Protein AF-A0A2V5S9W2-F1 (afdb_monomer_lite)

Radius of gyration: 13.01 Å; chains: 1; bounding box: 28×28×28 Å

Foldseek 3Di:
DPDDDDDPQQVAFPDWDDDDPFWIFTATRVGDTPDTGGPVNVVVVVVVVVD

pLDDT: mean 93.42, std 9.33, range [53.72, 98.56]

Secondary structure (DSSP, 8-state):
-PPP---GGGG-EEEEEEETTTEEEEEETTS----EEEHHHHHHHHHHHT-

Sequence (51 aa):
RPPVRYLPESFRLEGFVPVGGYALQLRWGDGHSTGIYSFAYLRRLASSANE

Structure (mmCIF, N/CA/C/O backbone):
data_AF-A0A2V5S9W2-F1
#
_entry.id   AF-A0A2V5S9W2-F1
#
loop_
_atom_site.group_PDB
_atom_site.id
_atom_site.type_symbol
_atom_site.label_atom_id
_atom_site.label_alt_id
_atom_site.label_comp_id
_atom_site.label_asym_id
_atom_site.label_entity_id
_atom_site.label_seq_id
_atom_site.pdbx_PDB_ins_code
_atom_site.Cartn_x
_atom_site.Cartn_y
_atom_site.Cartn_z
_atom_site.occupancy
_atom_site.B_iso_or_equiv
_atom_site.auth_seq_id
_atom_site.auth_comp_id
_atom_site.auth_asym_id
_atom_site.auth_atom_id
_atom_site.pdbx_PDB_model_num
ATOM 1 N N . ARG A 1 1 ? 13.809 -20.746 -9.441 1.00 62.28 1 ARG A N 1
ATOM 2 C CA . ARG A 1 1 ? 13.058 -19.466 -9.430 1.00 62.28 1 ARG A CA 1
ATOM 3 C C . ARG A 1 1 ? 13.650 -18.601 -10.532 1.00 62.28 1 ARG A C 1
ATOM 5 O O . ARG A 1 1 ? 14.867 -18.456 -10.512 1.00 62.28 1 ARG A O 1
ATOM 12 N N . PRO A 1 2 ? 12.871 -18.118 -11.511 1.00 76.56 2 PRO A N 1
ATOM 13 C CA . PRO A 1 2 ? 13.408 -17.192 -12.505 1.00 76.56 2 PRO A CA 1
ATOM 14 C C . PRO A 1 2 ? 13.958 -15.936 -11.803 1.00 76.56 2 PRO A C 1
ATOM 16 O O . PRO A 1 2 ? 13.436 -15.567 -10.743 1.00 76.56 2 PRO A O 1
ATOM 19 N N . PRO A 1 3 ? 15.023 -15.313 -12.333 1.00 85.81 3 PRO A N 1
ATOM 20 C CA . PRO A 1 3 ? 15.553 -14.080 -11.770 1.00 85.81 3 PRO A CA 1
ATOM 21 C C . PRO A 1 3 ? 14.502 -12.974 -11.895 1.00 85.81 3 PRO A C 1
ATOM 23 O O . PRO A 1 3 ? 13.970 -12.731 -12.977 1.00 85.81 3 PRO A O 1
ATOM 26 N N . VAL A 1 4 ? 14.192 -12.315 -10.778 1.00 87.06 4 VAL A N 1
ATOM 27 C CA . VAL A 1 4 ? 13.307 -11.146 -10.771 1.00 87.06 4 VAL A CA 1
ATOM 28 C C . VAL A 1 4 ? 14.164 -9.921 -11.054 1.00 87.06 4 VAL A C 1
ATOM 30 O O . VAL A 1 4 ? 15.113 -9.648 -10.319 1.00 87.06 4 VAL A O 1
ATOM 33 N N . ARG A 1 5 ? 13.850 -9.198 -12.129 1.00 89.12 5 ARG A N 1
ATOM 34 C CA . ARG A 1 5 ? 14.500 -7.933 -12.473 1.00 89.12 5 ARG A CA 1
ATOM 35 C C . ARG A 1 5 ? 13.556 -6.793 -12.117 1.00 89.12 5 ARG A C 1
ATOM 37 O O . ARG A 1 5 ? 12.498 -6.680 -12.723 1.00 89.12 5 ARG A O 1
ATOM 44 N N . TYR A 1 6 ? 13.956 -5.962 -11.162 1.00 93.00 6 TYR A N 1
ATOM 45 C CA . TYR A 1 6 ? 13.238 -4.732 -10.840 1.00 93.00 6 TYR A CA 1
ATOM 46 C C . TYR A 1 6 ? 13.724 -3.597 -11.739 1.00 93.00 6 TYR A C 1
ATOM 48 O O . TYR A 1 6 ? 14.922 -3.488 -12.021 1.00 93.00 6 TYR A O 1
ATOM 56 N N . LEU A 1 7 ? 12.790 -2.772 -12.196 1.00 94.31 7 LEU A N 1
ATOM 57 C CA . LEU A 1 7 ? 13.065 -1.551 -12.949 1.00 94.31 7 LEU A CA 1
ATOM 58 C C . LEU A 1 7 ? 12.850 -0.339 -12.030 1.00 94.31 7 LEU A C 1
ATOM 60 O O . LEU A 1 7 ? 12.223 -0.487 -10.980 1.00 94.31 7 LEU A O 1
ATOM 64 N N . PRO A 1 8 ? 13.333 0.864 -12.380 1.00 96.44 8 PRO A N 1
ATOM 65 C CA . PRO A 1 8 ? 12.996 2.077 -11.631 1.00 96.44 8 PRO A CA 1
ATOM 66 C C . PRO A 1 8 ? 11.480 2.250 -11.418 1.00 96.44 8 PRO A C 1
ATOM 68 O O . PRO A 1 8 ? 11.041 2.689 -10.356 1.00 96.44 8 PRO A O 1
ATOM 71 N N . GLU A 1 9 ? 10.675 1.833 -12.394 1.00 97.06 9 GLU A N 1
ATOM 72 C CA . GLU A 1 9 ? 9.212 1.849 -12.363 1.00 97.06 9 GLU A CA 1
ATOM 73 C C . GLU A 1 9 ? 8.630 0.939 -11.269 1.00 97.06 9 GLU A C 1
ATOM 75 O O . GLU A 1 9 ? 7.602 1.281 -10.686 1.00 97.06 9 GLU A O 1
ATOM 80 N N . SER A 1 10 ? 9.320 -0.150 -10.907 1.00 96.12 10 SER A N 1
ATOM 81 C CA . SER A 1 10 ? 8.928 -1.051 -9.809 1.00 96.12 10 SER A CA 1
ATOM 82 C C . SER A 1 10 ? 8.900 -0.364 -8.443 1.00 96.12 10 SER A C 1
ATOM 84 O O . SER A 1 10 ? 8.280 -0.868 -7.511 1.00 96.12 10 SER A O 1
ATOM 86 N N . PHE A 1 11 ? 9.563 0.787 -8.312 1.00 95.50 11 PHE A N 1
ATOM 87 C CA . PHE A 1 11 ? 9.619 1.572 -7.078 1.00 95.50 11 PHE A CA 1
ATOM 88 C C . PHE A 1 11 ? 8.822 2.877 -7.170 1.00 95.50 11 PHE A C 1
ATOM 90 O O . PHE A 1 11 ? 8.778 3.649 -6.212 1.00 95.50 11 PHE A O 1
ATOM 97 N N . ARG A 1 12 ? 8.180 3.146 -8.314 1.00 97.69 12 ARG A N 1
ATOM 98 C CA . ARG A 1 12 ? 7.341 4.328 -8.504 1.00 97.69 12 ARG A CA 1
ATOM 99 C C . ARG A 1 12 ? 5.923 4.026 -8.039 1.00 97.69 12 ARG A C 1
ATOM 101 O O . ARG A 1 12 ? 5.252 3.179 -8.618 1.00 97.69 12 ARG A O 1
ATOM 108 N N . LEU A 1 13 ? 5.455 4.753 -7.028 1.00 97.44 13 LEU A N 1
ATOM 109 C CA . LEU A 1 13 ? 4.057 4.705 -6.611 1.00 97.44 13 LEU A CA 1
ATOM 110 C C . LEU A 1 13 ? 3.202 5.540 -7.575 1.00 97.44 13 LEU A C 1
ATOM 112 O O . LEU A 1 13 ? 3.369 6.755 -7.648 1.00 97.44 13 LEU A O 1
ATOM 116 N N . GLU A 1 14 ? 2.282 4.906 -8.297 1.00 98.06 14 GLU A N 1
ATOM 117 C CA . GLU A 1 14 ? 1.368 5.598 -9.222 1.00 98.06 14 GLU A CA 1
ATOM 118 C C . GLU A 1 14 ? 0.029 5.957 -8.582 1.00 98.06 14 GLU A C 1
ATOM 120 O O . GLU A 1 14 ? -0.699 6.827 -9.057 1.00 98.06 14 GLU A O 1
ATOM 125 N N . GLY A 1 15 ? -0.332 5.275 -7.500 1.00 98.12 15 GLY A N 1
ATOM 126 C CA . GLY A 1 15 ? -1.529 5.592 -6.744 1.00 98.12 15 GLY A CA 1
ATOM 127 C C . GLY A 1 15 ? -1.894 4.50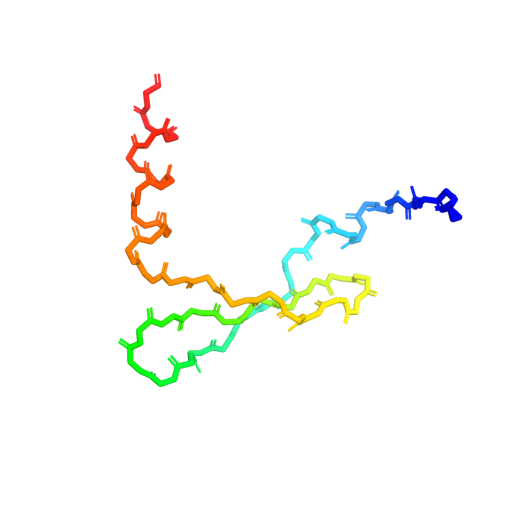4 -5.756 1.00 98.12 15 GLY A C 1
ATOM 128 O O . GLY A 1 15 ? -1.205 3.495 -5.612 1.00 98.12 15 GLY A O 1
ATOM 129 N N . PHE A 1 16 ? -3.014 4.715 -5.078 1.00 98.25 16 PHE A N 1
ATOM 130 C CA . PHE A 1 16 ? -3.545 3.775 -4.107 1.00 98.25 16 PHE A CA 1
ATOM 131 C C . PHE A 1 16 ? -5.066 3.844 -4.066 1.00 98.25 16 PHE A C 1
ATOM 133 O O . PHE A 1 16 ? -5.668 4.853 -4.435 1.00 98.25 16 PHE A O 1
ATOM 140 N N . VAL A 1 17 ? -5.681 2.767 -3.589 1.00 98.12 17 VAL A N 1
ATOM 141 C CA . VAL A 1 17 ? -7.113 2.715 -3.291 1.00 98.12 17 VAL A CA 1
ATOM 142 C C . VAL A 1 17 ? -7.328 2.190 -1.869 1.00 98.12 17 VAL A C 1
ATOM 144 O O . VAL A 1 17 ? -6.573 1.317 -1.423 1.00 98.12 17 VAL A O 1
ATOM 147 N N . PRO A 1 18 ? -8.331 2.699 -1.133 1.00 98.19 18 PRO A N 1
ATOM 148 C CA . PRO A 1 18 ? -8.732 2.106 0.135 1.00 98.19 18 PRO A CA 1
ATOM 149 C C . PRO A 1 18 ? -9.268 0.689 -0.069 1.00 98.19 18 PRO A C 1
ATOM 151 O O . PRO A 1 18 ? -10.040 0.432 -0.992 1.00 98.19 18 PRO A O 1
ATOM 154 N N . VAL A 1 19 ? -8.891 -0.218 0.827 1.00 98.25 19 VAL A N 1
ATOM 155 C CA . VAL A 1 19 ? -9.444 -1.572 0.898 1.00 98.25 19 VAL A CA 1
ATOM 156 C C . VAL A 1 19 ? -10.274 -1.674 2.168 1.00 98.25 19 VAL A C 1
ATOM 158 O O . VAL A 1 19 ? -9.744 -1.706 3.286 1.00 98.25 19 VAL A O 1
ATOM 161 N N . GLY A 1 20 ? -11.597 -1.676 1.986 1.00 96.44 20 GLY A N 1
ATOM 162 C CA . GLY A 1 20 ? -12.546 -1.559 3.089 1.00 96.44 20 GLY A CA 1
ATOM 163 C C . GLY A 1 20 ? -12.216 -0.344 3.962 1.00 96.44 20 GLY A C 1
ATOM 164 O O . GLY A 1 20 ? -12.002 0.753 3.454 1.00 96.44 20 GLY A O 1
ATOM 165 N N . GLY A 1 21 ? -12.136 -0.559 5.277 1.00 97.38 21 GLY A N 1
ATOM 166 C CA . GLY A 1 21 ? -11.737 0.460 6.255 1.00 97.38 21 GLY A CA 1
ATOM 167 C C . GLY A 1 21 ? -10.409 0.184 6.965 1.00 97.38 21 GLY A C 1
ATOM 168 O O . GLY A 1 21 ? -10.170 0.767 8.019 1.00 97.38 21 GLY A O 1
ATOM 169 N N . TYR A 1 22 ? -9.568 -0.730 6.463 1.00 98.06 22 TYR A N 1
ATOM 170 C CA . TYR A 1 22 ? -8.427 -1.245 7.241 1.00 98.06 22 TYR A CA 1
ATOM 171 C C . TYR A 1 22 ? -7.067 -1.221 6.529 1.00 98.06 22 TYR A C 1
ATOM 173 O O . TYR A 1 22 ? -6.043 -1.450 7.184 1.00 98.06 22 TYR A O 1
ATOM 181 N N . ALA A 1 23 ? -7.026 -0.967 5.219 1.00 98.56 23 ALA A N 1
ATOM 182 C CA . ALA A 1 23 ? -5.799 -1.058 4.435 1.00 98.56 23 ALA A CA 1
ATOM 183 C C . ALA A 1 23 ? -5.806 -0.170 3.182 1.00 98.56 23 ALA A C 1
ATOM 185 O O . ALA A 1 23 ? -6.844 0.346 2.767 1.00 98.56 23 ALA A O 1
ATOM 186 N N . LEU A 1 24 ? -4.631 -0.052 2.561 1.00 98.44 24 LEU A N 1
ATOM 187 C CA . LEU A 1 24 ? -4.436 0.494 1.220 1.00 98.44 24 LEU A CA 1
ATOM 188 C C . LEU A 1 24 ? -3.916 -0.595 0.282 1.00 98.44 24 LEU A C 1
ATOM 190 O O . LEU A 1 24 ? -3.022 -1.356 0.651 1.00 98.44 24 LEU A O 1
ATOM 194 N N . GLN A 1 25 ? -4.423 -0.628 -0.945 1.00 98.44 25 GLN A N 1
ATOM 195 C CA . GLN A 1 25 ? -3.799 -1.346 -2.054 1.00 98.44 25 GLN A CA 1
ATOM 196 C C . GLN A 1 25 ? -3.036 -0.335 -2.908 1.00 98.44 25 GLN A C 1
ATOM 198 O O . GLN A 1 25 ? -3.605 0.675 -3.325 1.00 98.44 25 GLN A O 1
ATOM 203 N N . LEU A 1 26 ? -1.747 -0.589 -3.138 1.00 98.31 26 LEU A N 1
ATOM 204 C CA . LEU A 1 26 ? -0.859 0.306 -3.887 1.00 98.31 26 LEU A CA 1
ATOM 205 C C . LEU A 1 26 ? -0.735 -0.159 -5.341 1.00 98.31 26 LEU A C 1
ATOM 207 O O . LEU A 1 26 ? -0.710 -1.362 -5.599 1.00 98.31 26 LEU A O 1
ATOM 211 N N . ARG A 1 27 ? -0.634 0.787 -6.278 1.00 98.12 27 ARG A N 1
ATOM 212 C CA . ARG A 1 27 ? -0.313 0.530 -7.688 1.00 98.12 27 ARG A CA 1
ATOM 213 C C . ARG A 1 27 ? 1.078 1.064 -8.006 1.00 98.12 27 ARG A C 1
ATOM 215 O O . ARG A 1 27 ? 1.361 2.234 -7.738 1.00 98.12 27 ARG A O 1
ATOM 222 N N . TRP A 1 28 ? 1.909 0.207 -8.581 1.00 97.88 28 TRP A N 1
ATOM 223 C CA . TRP A 1 28 ? 3.291 0.496 -8.948 1.00 97.88 28 TRP A CA 1
ATOM 224 C C . TRP A 1 28 ? 3.426 0.727 -10.452 1.00 97.88 28 TRP A C 1
ATOM 226 O O . TRP A 1 28 ? 2.642 0.192 -11.235 1.00 97.88 28 TRP A O 1
ATOM 236 N N . GLY A 1 29 ? 4.439 1.496 -10.852 1.00 97.88 29 GLY A N 1
ATOM 237 C CA . GLY A 1 29 ? 4.652 1.893 -12.248 1.00 97.88 29 GLY A CA 1
ATOM 238 C C . GLY A 1 29 ? 5.028 0.767 -13.204 1.00 97.88 29 GLY A C 1
ATOM 239 O O . GLY A 1 29 ? 4.998 0.948 -14.416 1.00 97.88 29 GLY A O 1
ATOM 240 N N . ASP A 1 30 ? 5.358 -0.411 -12.685 1.00 96.25 30 ASP A N 1
ATOM 241 C CA . ASP A 1 30 ? 5.560 -1.622 -13.480 1.00 96.25 30 ASP A CA 1
ATOM 242 C C . ASP A 1 30 ? 4.285 -2.482 -13.605 1.00 96.25 30 ASP A C 1
ATOM 244 O O . ASP A 1 30 ? 4.336 -3.614 -14.088 1.00 96.25 30 ASP A O 1
ATOM 248 N N . GLY A 1 31 ? 3.136 -1.953 -13.170 1.00 95.44 31 GLY A N 1
ATOM 249 C CA . GLY A 1 31 ? 1.828 -2.602 -13.237 1.00 95.44 31 GLY A CA 1
ATOM 250 C C . GLY A 1 31 ? 1.496 -3.502 -12.044 1.00 95.44 31 GLY A C 1
ATOM 251 O O . GLY A 1 31 ? 0.365 -3.991 -11.946 1.00 95.44 31 GLY A O 1
ATOM 252 N N . HIS A 1 32 ? 2.421 -3.717 -11.101 1.00 95.50 32 HIS A N 1
ATOM 253 C CA . HIS A 1 32 ? 2.112 -4.496 -9.905 1.00 95.50 32 HIS A CA 1
ATOM 254 C C . HIS A 1 32 ? 1.090 -3.776 -9.024 1.00 95.50 32 HIS A C 1
ATOM 256 O O . HIS A 1 32 ? 1.170 -2.577 -8.761 1.00 95.50 32 HIS A O 1
ATOM 262 N N . SER A 1 33 ? 0.119 -4.536 -8.525 1.00 96.75 33 SER A N 1
ATOM 263 C CA . SER A 1 33 ? -0.938 -3.998 -7.665 1.00 96.75 33 SER A CA 1
ATOM 264 C C . SER A 1 33 ? -1.520 -5.025 -6.696 1.00 96.75 33 SER A C 1
ATOM 266 O O . SER A 1 33 ? -2.603 -4.839 -6.164 1.00 96.75 33 SER A O 1
ATOM 268 N N . THR A 1 34 ? -0.827 -6.132 -6.437 1.00 95.56 34 THR A N 1
ATOM 269 C CA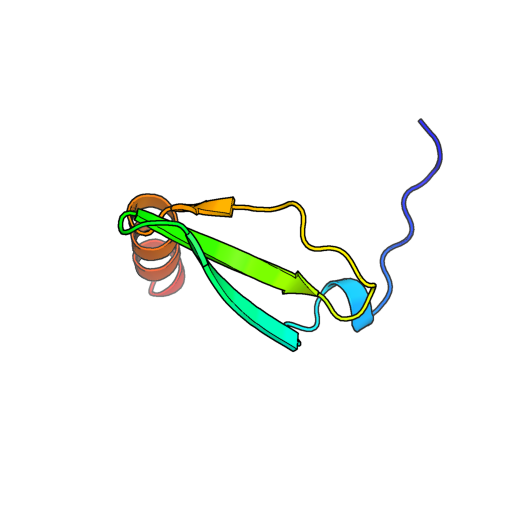 . THR A 1 34 ? -1.360 -7.237 -5.617 1.00 95.56 34 THR A CA 1
ATOM 270 C C . THR A 1 34 ? -1.155 -7.051 -4.109 1.00 95.56 34 THR A C 1
ATOM 272 O O . THR A 1 34 ? -1.724 -7.798 -3.317 1.00 95.56 34 THR A O 1
ATOM 275 N N . GLY A 1 35 ? -0.350 -6.070 -3.693 1.00 96.12 35 GLY A N 1
ATOM 276 C CA . GLY A 1 35 ? -0.046 -5.812 -2.285 1.00 96.12 35 GLY 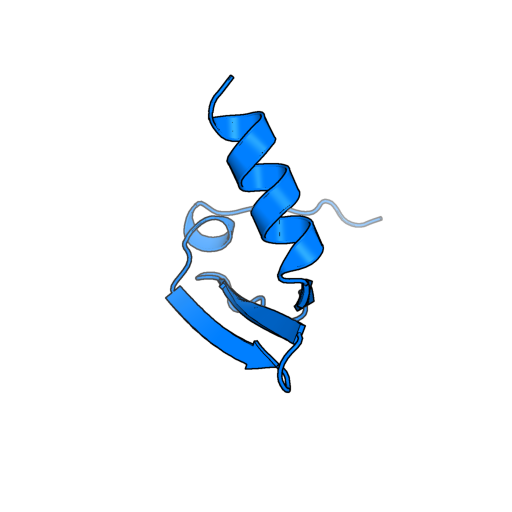A CA 1
ATOM 277 C C . GLY A 1 35 ? -1.161 -5.056 -1.557 1.00 96.12 35 GLY A C 1
ATOM 278 O O . GLY A 1 35 ? -1.609 -4.010 -2.025 1.00 96.12 35 GLY A O 1
ATOM 279 N N . ILE A 1 36 ? -1.551 -5.552 -0.378 1.00 98.06 36 ILE A N 1
ATOM 280 C CA . ILE A 1 36 ? -2.469 -4.883 0.556 1.00 98.06 36 ILE A CA 1
ATOM 281 C C . ILE A 1 36 ? -1.704 -4.553 1.838 1.00 98.06 36 ILE A C 1
ATOM 283 O O . ILE A 1 36 ? -1.158 -5.434 2.501 1.00 98.06 36 ILE A O 1
ATOM 287 N N . TYR A 1 37 ? -1.698 -3.278 2.205 1.00 97.94 37 TYR A N 1
ATOM 288 C CA . TYR A 1 37 ? -0.929 -2.736 3.316 1.00 97.94 37 TYR A CA 1
ATOM 289 C C . TYR A 1 37 ? -1.893 -2.231 4.383 1.00 97.94 37 TYR A C 1
ATOM 291 O O . TYR A 1 37 ? -2.562 -1.213 4.199 1.00 97.94 37 TYR A O 1
ATOM 299 N N . SER A 1 38 ? -1.994 -2.950 5.502 1.00 98.44 38 SER A N 1
ATOM 300 C CA . SER A 1 38 ? -2.875 -2.535 6.595 1.00 98.44 38 SER A CA 1
ATOM 301 C C . SER A 1 38 ? -2.422 -1.206 7.195 1.00 98.44 38 SER A C 1
ATOM 303 O O . SER A 1 38 ? -1.226 -0.923 7.291 1.00 98.44 38 SER A O 1
ATOM 305 N N . PHE A 1 39 ? -3.368 -0.393 7.670 1.00 98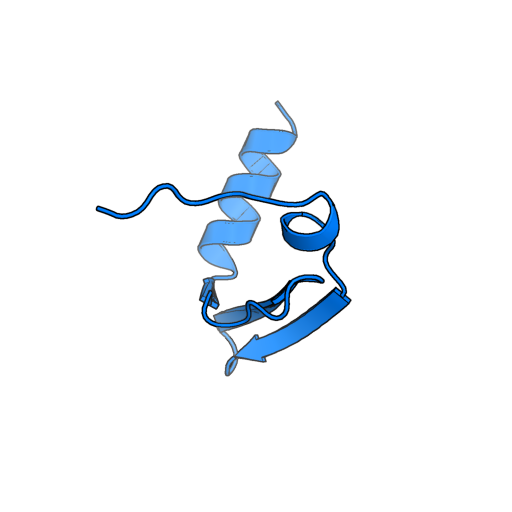.12 39 PHE A N 1
ATOM 306 C CA . PHE A 1 39 ? -3.019 0.869 8.324 1.00 98.12 39 PHE A CA 1
ATOM 307 C C . PHE A 1 39 ? -2.158 0.655 9.573 1.00 98.12 39 PHE A C 1
ATOM 309 O O . PHE A 1 39 ? -1.302 1.478 9.881 1.00 98.12 39 PHE A O 1
ATOM 316 N N . ALA A 1 40 ? -2.358 -0.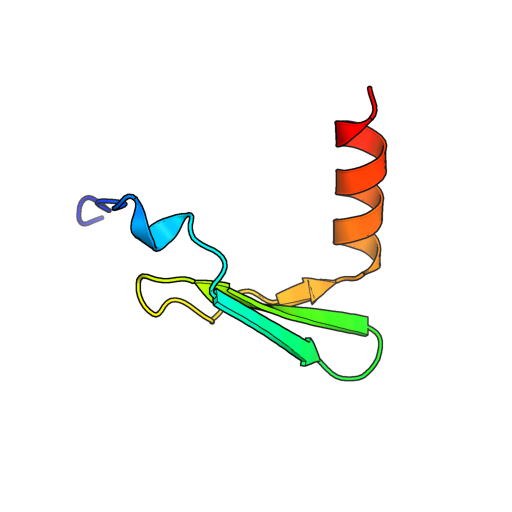459 10.284 1.00 98.06 40 ALA A N 1
ATOM 317 C CA . ALA A 1 40 ? -1.516 -0.833 11.415 1.00 98.06 40 ALA A CA 1
ATOM 318 C C . ALA A 1 40 ? -0.056 -1.050 10.985 1.00 98.06 40 ALA A C 1
ATOM 320 O O . ALA A 1 40 ? 0.854 -0.529 11.627 1.00 98.06 40 ALA A O 1
ATOM 321 N N . TYR A 1 41 ? 0.162 -1.761 9.876 1.00 97.62 41 TYR A N 1
ATOM 322 C CA . TYR A 1 41 ? 1.496 -1.981 9.327 1.00 97.62 41 TYR A CA 1
ATOM 323 C C . TYR A 1 41 ? 2.145 -0.675 8.852 1.00 97.62 41 TYR A C 1
ATOM 325 O O . TYR A 1 41 ? 3.274 -0.384 9.239 1.00 97.62 41 TYR A O 1
ATOM 333 N N . LEU A 1 42 ? 1.416 0.149 8.093 1.00 96.94 42 LEU A N 1
ATOM 334 C CA . LEU A 1 42 ? 1.920 1.438 7.607 1.00 96.94 42 LEU A CA 1
ATOM 335 C C . LEU A 1 42 ? 2.301 2.384 8.754 1.00 96.94 42 LEU A C 1
ATOM 337 O O . LEU A 1 42 ? 3.353 3.012 8.698 1.00 96.94 42 LEU A O 1
ATOM 341 N N . ARG A 1 43 ? 1.496 2.450 9.824 1.00 96.38 43 ARG A N 1
ATOM 342 C CA . ARG A 1 43 ? 1.831 3.243 11.019 1.00 96.38 43 ARG A CA 1
ATOM 343 C C . ARG A 1 43 ? 3.098 2.746 11.706 1.00 96.38 43 ARG A C 1
ATOM 345 O O . ARG A 1 43 ? 3.927 3.564 12.077 1.00 96.38 43 ARG A O 1
ATOM 352 N N . ARG A 1 44 ? 3.272 1.425 11.836 1.00 96.94 44 ARG A N 1
ATOM 353 C CA . ARG A 1 44 ? 4.502 0.847 12.397 1.00 96.94 44 ARG A CA 1
ATOM 354 C C . ARG A 1 44 ? 5.727 1.239 11.568 1.00 96.94 44 ARG A C 1
ATOM 356 O O . ARG A 1 44 ? 6.729 1.637 12.146 1.00 96.94 44 ARG A O 1
ATOM 363 N N . LEU A 1 45 ? 5.636 1.155 10.238 1.00 95.69 45 LEU A N 1
ATOM 364 C CA . LEU A 1 45 ? 6.719 1.585 9.350 1.00 95.69 45 LEU A CA 1
ATOM 365 C C . LEU A 1 45 ? 7.027 3.077 9.506 1.00 95.69 45 LEU A C 1
ATOM 367 O O . LEU A 1 45 ? 8.193 3.437 9.591 1.00 95.69 45 LEU A O 1
ATOM 371 N N . ALA A 1 46 ? 6.001 3.927 9.580 1.00 94.25 46 ALA A N 1
ATOM 372 C CA . ALA A 1 46 ? 6.180 5.365 9.765 1.00 94.25 46 ALA A CA 1
ATOM 373 C C . ALA A 1 46 ? 6.877 5.696 11.094 1.00 94.25 46 ALA A C 1
ATOM 375 O O . ALA A 1 46 ? 7.731 6.572 11.127 1.00 94.25 46 ALA A O 1
ATOM 376 N N . SER A 1 47 ? 6.556 4.981 12.176 1.00 93.50 47 SER A N 1
ATOM 377 C CA . SER A 1 47 ? 7.257 5.144 13.453 1.00 93.50 47 SER A CA 1
ATOM 378 C C . SER A 1 47 ? 8.730 4.746 13.360 1.00 93.50 47 SER A C 1
ATOM 380 O O . SER A 1 47 ? 9.570 5.489 13.842 1.00 93.50 47 SER A O 1
ATOM 382 N N . SER A 1 48 ? 9.044 3.623 12.707 1.00 88.69 48 SER A N 1
ATOM 383 C CA . SER A 1 48 ? 10.430 3.158 12.536 1.00 88.69 48 SER A CA 1
ATOM 384 C C . SER A 1 48 ? 11.246 3.971 11.527 1.00 88.69 48 SER A C 1
ATOM 386 O O . SER A 1 48 ? 12.464 3.932 11.575 1.00 88.69 48 SER A O 1
ATOM 388 N N . ALA A 1 49 ? 10.601 4.667 10.588 1.00 79.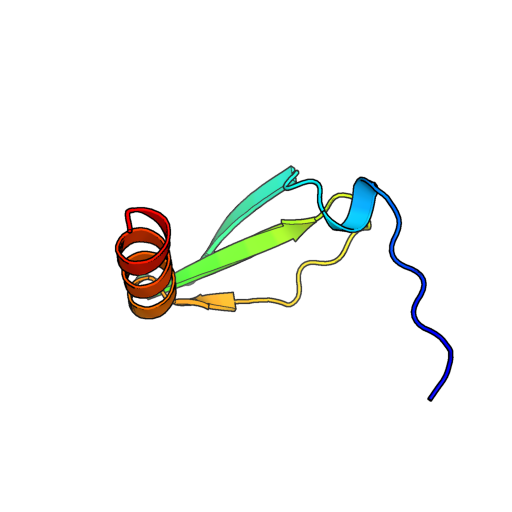88 49 ALA A N 1
ATOM 389 C CA . ALA A 1 49 ? 11.279 5.527 9.614 1.00 79.88 49 ALA A CA 1
ATOM 390 C C . ALA A 1 49 ? 11.658 6.905 10.184 1.00 79.88 49 ALA A C 1
ATOM 392 O O . ALA A 1 49 ? 12.408 7.639 9.547 1.00 79.88 49 ALA A O 1
ATOM 393 N N . ASN A 1 50 ? 11.105 7.264 11.345 1.00 67.69 50 ASN A N 1
ATOM 394 C CA . ASN A 1 50 ? 11.366 8.526 12.036 1.00 67.69 50 ASN A CA 1
ATOM 395 C C . ASN A 1 50 ? 12.445 8.394 13.135 1.00 67.69 50 ASN A C 1
ATOM 397 O O . ASN A 1 50 ? 12.635 9.341 13.898 1.00 67.69 50 ASN A O 1
ATOM 401 N N . GLU A 1 51 ? 13.111 7.239 13.224 1.00 53.72 51 GLU A N 1
ATOM 402 C CA . GLU A 1 51 ? 14.324 6.986 14.022 1.00 53.72 51 GLU A CA 1
ATOM 403 C C . GLU A 1 51 ? 15.559 6.975 13.111 1.00 53.72 51 GLU A C 1
ATOM 405 O O . GLU A 1 51 ? 16.603 7.512 13.545 1.00 53.72 51 GLU A O 1
#